Protein AF-A0A350AJM5-F1 (afdb_monomer_lite)

Sequence (48 aa):
LYVPIFAIGRMPGWAIQCIEQKRSNILLRPLTLYNGPEMRPFIPLANR

Foldseek 3Di:
DPVVVVCVVCVVVVVVVVVVCVVVVDDDDDDDDDPDDDDDDDDPPVRD

Structure (mmCIF, N/CA/C/O backbone):
data_AF-A0A350AJM5-F1
#
_entry.id   AF-A0A350AJM5-F1
#
loop_
_atom_site.group_PDB
_atom_site.id
_atom_site.type_symbol
_atom_site.label_atom_id
_atom_site.label_alt_id
_atom_site.label_comp_id
_atom_site.label_asym_id
_atom_site.label_entity_id
_atom_site.label_seq_id
_atom_site.pdbx_PDB_ins_code
_atom_site.Cartn_x
_atom_site.Cartn_y
_atom_site.Cartn_z
_atom_site.occupancy
_atom_site.B_iso_or_equiv
_atom_site.auth_seq_id
_atom_site.auth_comp_id
_atom_site.auth_asym_id
_atom_site.auth_atom_id
_atom_site.pdbx_PDB_model_num
ATOM 1 N N . LEU A 1 1 ? -3.971 10.058 -26.606 1.00 71.62 1 LEU A N 1
ATOM 2 C CA . LEU A 1 1 ? -2.620 9.446 -26.689 1.00 71.62 1 LEU A CA 1
ATOM 3 C C . LEU A 1 1 ? -1.622 9.937 -25.627 1.00 71.62 1 LEU A C 1
ATOM 5 O O . LEU A 1 1 ? -0.566 9.338 -25.505 1.00 71.62 1 LEU A O 1
ATOM 9 N N . TYR A 1 2 ? -1.941 10.946 -24.808 1.00 89.06 2 TYR A N 1
ATOM 10 C CA . TYR A 1 2 ? -0.982 11.522 -23.849 1.00 89.06 2 TYR A CA 1
ATOM 11 C C . TYR A 1 2 ? -0.642 10.629 -22.646 1.00 89.06 2 TYR A C 1
ATOM 13 O O . TYR A 1 2 ? 0.526 10.486 -22.296 1.00 89.06 2 TYR A O 1
ATOM 21 N N . VAL A 1 3 ? -1.642 9.983 -22.040 1.00 95.62 3 VAL A N 1
ATOM 22 C CA . VAL A 1 3 ? -1.433 9.131 -20.855 1.00 95.62 3 VAL A CA 1
ATOM 23 C C . VAL A 1 3 ? -0.550 7.905 -21.155 1.00 95.62 3 VAL A C 1
ATOM 25 O O . VAL A 1 3 ? 0.372 7.657 -20.379 1.00 95.62 3 VAL A O 1
ATOM 28 N N . PRO A 1 4 ? -0.723 7.178 -22.281 1.00 97.31 4 PRO A N 1
ATOM 29 C CA . PRO A 1 4 ? 0.174 6.071 -22.628 1.00 97.31 4 PRO A CA 1
ATOM 30 C C . PRO A 1 4 ? 1.637 6.488 -22.835 1.00 97.31 4 PRO A C 1
ATOM 32 O O . PRO A 1 4 ? 2.537 5.794 -22.372 1.00 97.31 4 PRO A O 1
ATOM 35 N N . ILE A 1 5 ? 1.887 7.636 -23.477 1.00 97.25 5 ILE A N 1
ATOM 36 C CA . ILE A 1 5 ? 3.253 8.145 -23.701 1.00 97.25 5 ILE A CA 1
ATOM 37 C C . ILE A 1 5 ? 3.916 8.503 -22.365 1.00 97.25 5 ILE A C 1
ATOM 39 O O . ILE A 1 5 ? 5.065 8.135 -22.120 1.00 97.25 5 ILE A O 1
ATOM 43 N N . PHE A 1 6 ? 3.175 9.164 -21.471 1.00 96.88 6 PHE A N 1
ATOM 44 C CA . PHE A 1 6 ? 3.646 9.464 -20.121 1.00 96.88 6 PHE A CA 1
ATOM 45 C C . PHE A 1 6 ? 3.973 8.190 -19.333 1.00 96.88 6 PHE A C 1
ATOM 47 O O . PHE A 1 6 ? 5.032 8.110 -18.709 1.00 96.88 6 PHE A O 1
ATOM 54 N N . ALA A 1 7 ? 3.095 7.184 -19.390 1.00 97.25 7 ALA A N 1
ATOM 55 C CA . ALA A 1 7 ? 3.312 5.916 -18.706 1.00 97.25 7 ALA A CA 1
ATOM 56 C C . ALA A 1 7 ? 4.612 5.255 -19.184 1.00 97.25 7 ALA A C 1
ATOM 58 O O . ALA A 1 7 ? 5.471 4.965 -18.355 1.00 97.25 7 ALA A O 1
ATOM 59 N N . ILE A 1 8 ? 4.814 5.119 -20.501 1.00 97.69 8 ILE A N 1
ATOM 60 C CA . ILE A 1 8 ? 6.046 4.553 -21.078 1.00 97.69 8 ILE A CA 1
ATOM 61 C C . ILE A 1 8 ? 7.285 5.322 -20.598 1.00 97.69 8 ILE A C 1
ATOM 63 O O . ILE A 1 8 ? 8.258 4.703 -20.171 1.00 97.69 8 ILE A O 1
ATOM 67 N N . GLY A 1 9 ? 7.235 6.658 -20.585 1.00 97.75 9 GLY A N 1
ATOM 68 C CA . GLY A 1 9 ? 8.342 7.488 -20.099 1.00 97.75 9 GLY A CA 1
ATOM 69 C C . GLY A 1 9 ? 8.663 7.311 -18.606 1.00 97.75 9 GLY A C 1
ATOM 70 O O . GLY A 1 9 ? 9.813 7.476 -18.199 1.00 97.75 9 GLY A O 1
ATOM 71 N N . ARG A 1 10 ? 7.680 6.961 -17.765 1.00 98.06 10 ARG A N 1
ATOM 72 C CA . ARG A 1 10 ? 7.870 6.770 -16.313 1.00 98.06 10 ARG A CA 1
ATOM 73 C C . ARG A 1 10 ? 8.173 5.332 -15.904 1.00 98.06 10 ARG A C 1
ATOM 75 O O . ARG A 1 10 ? 8.756 5.142 -14.835 1.00 98.06 10 ARG A O 1
ATOM 82 N N . MET A 1 11 ? 7.847 4.350 -16.748 1.00 98.38 11 MET A N 1
ATOM 83 C CA . MET A 1 11 ? 8.018 2.921 -16.461 1.00 98.38 11 MET A CA 1
ATOM 84 C C . MET A 1 11 ? 9.405 2.544 -15.913 1.00 98.38 11 MET A C 1
ATOM 86 O O . MET A 1 11 ? 9.445 1.858 -14.888 1.00 98.38 11 MET A O 1
ATOM 90 N N . PRO A 1 12 ? 10.537 3.010 -16.486 1.00 98.38 12 PRO A N 1
ATOM 91 C CA . PRO A 1 12 ? 11.859 2.665 -15.958 1.00 98.38 12 PRO A CA 1
ATOM 92 C C . PRO A 1 12 ? 12.077 3.150 -14.518 1.00 98.38 12 PRO A C 1
ATOM 94 O O . PRO A 1 12 ? 12.661 2.441 -13.702 1.00 98.38 12 PRO A O 1
ATOM 97 N N . GLY A 1 13 ? 11.561 4.338 -14.182 1.00 98.31 13 GLY A N 1
ATOM 98 C CA . GLY A 1 13 ? 11.665 4.902 -12.837 1.00 98.31 13 GLY A CA 1
ATOM 99 C C . GLY A 1 13 ? 10.886 4.089 -11.803 1.00 98.31 13 GLY A C 1
ATOM 100 O O . GLY A 1 13 ? 11.417 3.799 -10.735 1.00 98.31 13 GLY A O 1
ATOM 101 N N . TRP A 1 14 ? 9.661 3.666 -12.130 1.00 98.50 14 TRP A N 1
ATOM 102 C CA . TRP A 1 14 ? 8.877 2.802 -11.238 1.00 98.50 14 TRP A CA 1
ATOM 103 C C . TRP A 1 14 ? 9.546 1.434 -11.045 1.00 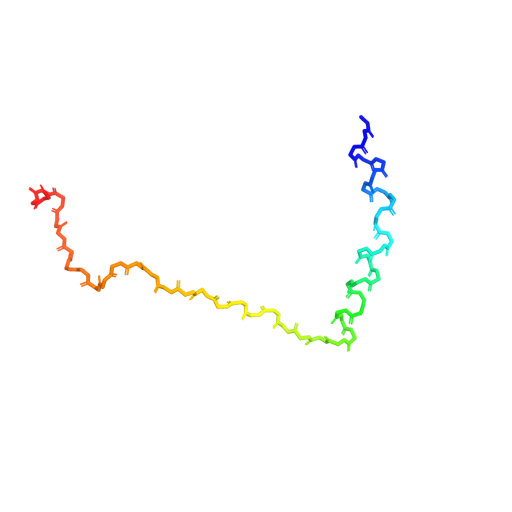98.50 14 TRP A C 1
ATOM 105 O O . TRP A 1 14 ? 9.575 0.923 -9.928 1.00 98.50 14 TRP A O 1
ATOM 115 N N . ALA A 1 15 ? 10.154 0.870 -12.094 1.00 98.31 15 ALA A N 1
ATOM 116 C CA . ALA A 1 15 ? 10.888 -0.391 -11.990 1.00 98.31 15 ALA A CA 1
ATOM 117 C C . ALA A 1 15 ? 12.092 -0.292 -11.032 1.00 98.31 15 ALA A C 1
ATOM 119 O O . ALA A 1 15 ? 12.269 -1.170 -10.185 1.00 98.31 15 ALA A O 1
ATOM 120 N N . ILE A 1 16 ? 12.883 0.786 -11.114 1.00 98.44 16 ILE A N 1
ATOM 121 C CA . ILE A 1 16 ? 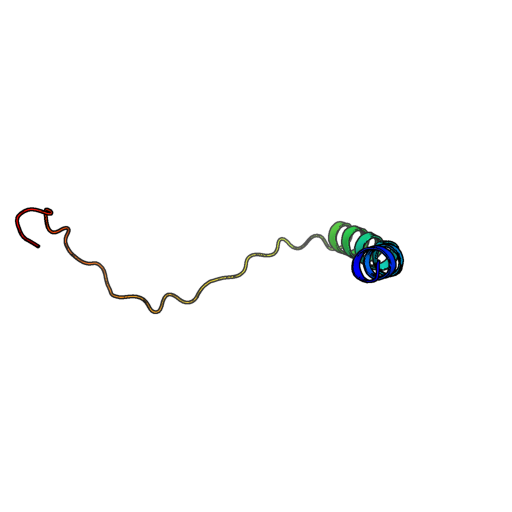14.004 1.028 -10.189 1.00 98.44 16 ILE A CA 1
ATOM 122 C C . ILE A 1 16 ? 13.498 1.165 -8.751 1.00 98.44 16 ILE A C 1
ATOM 124 O O . ILE A 1 16 ? 14.022 0.491 -7.868 1.00 98.44 16 ILE A O 1
ATOM 128 N N . GLN A 1 17 ? 12.436 1.942 -8.523 1.00 97.81 17 GLN A N 1
ATOM 129 C CA . GLN A 1 17 ? 11.843 2.108 -7.189 1.00 97.81 17 GLN A CA 1
ATOM 130 C C . GLN A 1 17 ? 11.389 0.770 -6.585 1.00 97.81 17 GLN A C 1
ATOM 132 O O . GLN A 1 17 ? 11.610 0.514 -5.402 1.00 97.81 17 GLN A O 1
ATOM 137 N N . CYS A 1 18 ? 10.815 -0.132 -7.388 1.00 97.44 18 CYS A N 1
ATOM 138 C CA . CYS A 1 18 ? 10.477 -1.480 -6.928 1.00 97.44 18 CYS A CA 1
ATOM 139 C C . CYS A 1 18 ? 11.717 -2.305 -6.544 1.00 97.44 18 CYS A C 1
ATOM 141 O O . CYS A 1 18 ? 11.672 -3.066 -5.577 1.00 97.44 18 CYS A O 1
ATOM 143 N N . ILE A 1 19 ? 12.819 -2.182 -7.290 1.00 98.19 19 ILE A N 1
ATOM 144 C CA . ILE A 1 19 ? 14.079 -2.878 -6.986 1.00 98.19 19 ILE A CA 1
ATOM 145 C C . ILE A 1 19 ? 14.707 -2.322 -5.703 1.00 98.19 19 ILE A C 1
ATOM 147 O O . ILE A 1 19 ? 15.150 -3.097 -4.858 1.00 98.19 19 ILE A O 1
ATOM 151 N N . GLU A 1 20 ? 14.721 -1.003 -5.528 1.00 98.06 20 GLU A N 1
ATOM 152 C CA . GLU A 1 20 ? 15.211 -0.344 -4.313 1.00 98.06 20 GLU A CA 1
ATOM 153 C C . GLU A 1 20 ? 14.402 -0.761 -3.086 1.00 98.06 20 GLU A C 1
ATOM 155 O O 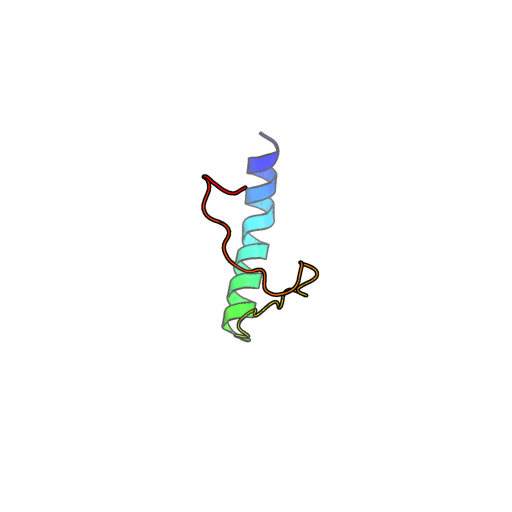. GLU A 1 20 ? 14.983 -1.174 -2.082 1.00 98.06 20 GLU A O 1
ATOM 160 N N . GLN A 1 21 ? 13.071 -0.778 -3.202 1.00 97.88 21 GLN A N 1
ATOM 161 C CA . GLN A 1 21 ? 12.192 -1.274 -2.148 1.00 97.88 21 GLN A CA 1
ATOM 162 C C . GLN A 1 21 ? 12.481 -2.742 -1.814 1.00 97.88 21 GLN A C 1
ATOM 164 O O . GLN A 1 21 ? 12.480 -3.113 -0.649 1.00 97.88 21 GLN A O 1
ATOM 169 N N . LYS A 1 22 ? 12.782 -3.591 -2.806 1.00 96.88 22 LYS A N 1
ATOM 170 C CA . LYS A 1 22 ? 13.179 -4.986 -2.548 1.00 96.88 22 LYS A CA 1
ATOM 171 C C . LYS A 1 22 ? 14.530 -5.102 -1.836 1.00 96.88 22 LYS A C 1
ATOM 173 O O . LYS A 1 22 ? 14.708 -6.039 -1.063 1.00 96.88 22 LYS A O 1
ATOM 178 N N . ARG A 1 23 ? 15.472 -4.186 -2.088 1.00 97.94 23 ARG A N 1
ATOM 179 C CA . ARG A 1 23 ? 16.785 -4.146 -1.414 1.00 97.94 23 ARG A CA 1
ATOM 180 C C . ARG A 1 23 ? 16.670 -3.662 0.035 1.00 97.94 23 ARG A C 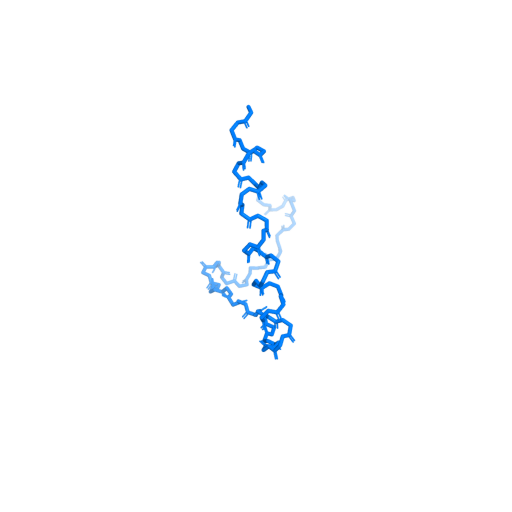1
ATOM 182 O O . ARG A 1 23 ? 17.324 -4.229 0.903 1.00 97.94 23 ARG A O 1
ATOM 189 N N . SER A 1 24 ? 15.805 -2.682 0.293 1.00 96.25 24 SER A N 1
ATOM 190 C CA . SER A 1 24 ? 15.528 -2.113 1.621 1.00 96.25 24 SER A CA 1
ATOM 191 C C . SER A 1 24 ? 14.072 -2.363 2.023 1.00 96.25 24 SER A C 1
ATOM 193 O O . SER A 1 24 ? 13.265 -1.443 2.136 1.00 96.25 24 SER A O 1
ATOM 195 N N . ASN A 1 25 ? 13.729 -3.641 2.200 1.00 93.50 25 ASN A N 1
ATOM 196 C CA . ASN A 1 25 ? 12.350 -4.131 2.247 1.00 93.50 25 ASN A CA 1
ATOM 197 C C . ASN A 1 25 ? 11.604 -3.815 3.552 1.00 93.50 25 ASN A C 1
ATOM 199 O O . ASN A 1 25 ? 11.403 -4.678 4.408 1.00 93.50 25 ASN A O 1
ATOM 203 N N . ILE A 1 26 ? 11.154 -2.569 3.678 1.00 96.31 26 ILE A N 1
ATOM 204 C CA . ILE A 1 26 ? 10.290 -2.111 4.767 1.00 96.31 26 ILE A CA 1
ATOM 205 C C . ILE A 1 26 ? 8.829 -2.232 4.331 1.00 96.31 26 ILE A C 1
ATOM 207 O O . ILE A 1 26 ? 8.386 -1.553 3.407 1.00 96.31 26 ILE A O 1
ATOM 211 N N . LEU A 1 27 ? 8.049 -3.066 5.020 1.00 95.69 27 LEU A N 1
ATOM 212 C CA . LEU A 1 27 ? 6.610 -3.161 4.781 1.00 95.69 27 LEU A CA 1
ATOM 213 C C . LEU A 1 27 ? 5.916 -1.845 5.161 1.00 95.69 27 LEU A C 1
ATOM 215 O O . LEU A 1 27 ? 5.952 -1.429 6.319 1.00 95.69 27 LEU A O 1
ATOM 219 N N . LEU A 1 28 ? 5.229 -1.227 4.198 1.00 94.88 28 LEU A N 1
ATOM 220 C CA . LEU A 1 28 ? 4.397 -0.052 4.447 1.00 94.88 28 LEU A CA 1
ATOM 221 C C . LEU A 1 28 ? 3.194 -0.445 5.319 1.00 94.88 28 LEU A C 1
ATOM 223 O O . LEU A 1 28 ? 2.360 -1.252 4.911 1.00 94.88 28 LEU A O 1
ATOM 227 N N . ARG A 1 29 ? 3.108 0.129 6.525 1.00 96.75 29 ARG A N 1
ATOM 228 C CA . ARG A 1 29 ? 2.010 -0.073 7.488 1.00 96.75 29 ARG A CA 1
ATOM 229 C C . ARG A 1 29 ? 1.429 1.275 7.923 1.00 96.75 29 ARG A C 1
ATOM 231 O O . ARG A 1 29 ? 1.699 1.718 9.039 1.00 96.75 29 ARG A O 1
ATOM 238 N N . PRO A 1 30 ? 0.693 1.971 7.042 1.00 96.94 30 PRO A N 1
ATOM 239 C CA . PRO A 1 30 ? 0.039 3.212 7.425 1.00 96.94 30 PRO A CA 1
ATOM 240 C C . PRO A 1 30 ? -1.012 2.931 8.505 1.00 96.94 30 PRO A C 1
ATOM 242 O O . PRO A 1 30 ? -1.739 1.941 8.431 1.00 96.94 30 PRO A O 1
ATOM 245 N N . LEU A 1 31 ? -1.092 3.810 9.500 1.00 96.88 31 LEU A N 1
ATOM 246 C CA . LEU A 1 31 ? -2.165 3.802 10.488 1.00 96.88 31 LEU A CA 1
ATOM 247 C C . LEU A 1 31 ? -3.200 4.854 10.115 1.00 96.88 31 LEU A C 1
ATOM 249 O O . LEU A 1 31 ? -2.866 5.931 9.621 1.00 96.88 31 LEU A O 1
ATOM 253 N N . THR A 1 32 ? -4.459 4.547 10.387 1.00 96.62 32 THR A N 1
ATOM 254 C CA . THR A 1 32 ? -5.545 5.518 10.308 1.00 96.62 32 THR A CA 1
ATOM 255 C C . THR A 1 32 ? -5.851 6.036 11.701 1.00 96.62 32 THR A C 1
ATOM 257 O O . THR A 1 32 ? -5.993 5.247 12.636 1.00 96.62 32 THR A O 1
ATOM 260 N N . LEU A 1 33 ? -6.011 7.350 11.835 1.00 96.94 33 LEU A N 1
ATOM 261 C CA . LEU A 1 33 ? -6.578 7.932 13.043 1.00 96.94 33 LEU A CA 1
ATOM 262 C C . LEU A 1 33 ? -8.095 7.736 13.010 1.00 96.94 33 LEU A C 1
ATOM 264 O O . LEU A 1 33 ? -8.765 8.251 12.116 1.00 96.94 33 LEU A O 1
ATOM 268 N N . TYR A 1 34 ? -8.635 6.994 13.974 1.00 96.00 34 TYR A N 1
ATOM 269 C CA . TYR A 1 34 ? -10.079 6.884 14.126 1.00 96.00 34 TYR A CA 1
ATOM 270 C C . TYR A 1 34 ? -10.637 8.182 14.717 1.00 96.00 34 TYR A C 1
AT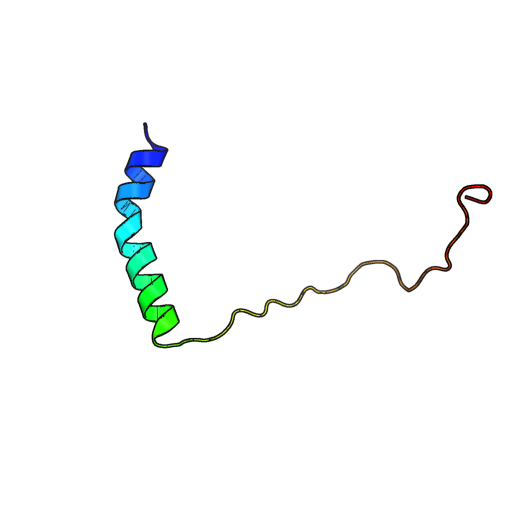OM 272 O O . TYR A 1 34 ? -10.320 8.536 15.849 1.00 96.00 34 TYR A O 1
ATOM 280 N N . ASN A 1 35 ? -11.467 8.879 13.944 1.00 96.94 35 ASN A N 1
ATOM 281 C CA . ASN A 1 35 ? -12.218 10.067 14.361 1.00 96.94 35 ASN A CA 1
ATOM 282 C C . ASN A 1 35 ? -13.741 9.856 14.249 1.00 96.94 35 ASN A C 1
ATOM 284 O O . ASN A 1 35 ? -14.506 10.817 14.169 1.00 96.94 35 ASN A O 1
ATOM 288 N N . GLY A 1 36 ? -14.170 8.593 14.184 1.00 96.38 36 GLY A N 1
ATOM 289 C CA . GLY A 1 36 ? -15.575 8.216 14.174 1.00 96.38 36 GLY A CA 1
ATOM 290 C C . GLY A 1 36 ? -16.187 8.202 15.581 1.00 96.38 36 GLY A C 1
ATOM 291 O O . GLY A 1 36 ? -15.506 8.478 16.569 1.00 96.38 36 GLY A O 1
ATOM 292 N N . PRO A 1 37 ? -17.487 7.896 15.684 1.00 95.88 37 PRO A N 1
ATOM 293 C CA . PRO A 1 37 ? -18.170 7.822 16.969 1.00 95.88 37 PRO A CA 1
ATOM 294 C C . PRO A 1 37 ? -17.708 6.635 17.823 1.00 95.88 37 PRO A C 1
ATOM 296 O O . PRO A 1 37 ? -17.287 5.612 17.304 1.00 95.88 37 PRO A O 1
ATOM 299 N N . GLU A 1 38 ? -17.868 6.730 19.141 1.00 95.19 38 GLU A N 1
ATOM 300 C CA . GLU A 1 38 ? -17.629 5.594 20.038 1.00 95.19 38 GLU A CA 1
ATOM 301 C C . GLU A 1 38 ? -18.560 4.401 19.748 1.00 95.19 38 GLU A C 1
ATOM 303 O O . GLU A 1 38 ? -19.477 4.477 18.926 1.00 95.19 38 GLU A O 1
ATOM 308 N N . MET A 1 39 ? -18.329 3.280 20.439 1.00 95.69 39 MET A N 1
ATOM 309 C CA . MET A 1 39 ? -19.140 2.071 20.308 1.00 95.69 39 MET A CA 1
ATOM 310 C C . MET A 1 39 ? -20.627 2.377 20.531 1.00 95.69 39 MET A C 1
ATOM 312 O O . MET A 1 39 ? -21.026 2.877 21.581 1.00 95.69 39 MET A O 1
ATOM 316 N N . ARG A 1 40 ? -21.460 2.052 19.537 1.00 94.50 40 ARG A N 1
ATOM 317 C CA . ARG A 1 40 ? -22.914 2.248 19.593 1.00 94.50 40 ARG A CA 1
ATOM 318 C C . ARG A 1 40 ? -23.626 0.905 19.744 1.00 94.50 40 ARG A C 1
ATOM 320 O O . ARG A 1 40 ? -23.223 -0.055 19.082 1.00 94.50 40 ARG A O 1
ATOM 327 N N . PRO A 1 41 ? -24.694 0.825 20.558 1.00 93.75 41 PRO A N 1
ATOM 328 C CA . PRO A 1 41 ? -25.521 -0.369 20.604 1.00 93.75 41 PRO A CA 1
ATOM 329 C C . PRO A 1 41 ? -26.194 -0.591 19.248 1.00 93.75 41 PRO A C 1
ATOM 331 O O . PRO A 1 41 ? -26.550 0.352 18.537 1.00 93.75 41 PRO A O 1
ATOM 334 N N . PHE A 1 42 ? -26.381 -1.857 18.887 1.00 94.94 42 PHE A N 1
ATOM 335 C CA . PHE A 1 42 ? -27.142 -2.210 17.699 1.00 94.94 42 PHE A CA 1
ATOM 336 C C . PHE A 1 42 ? -28.632 -1.922 17.923 1.00 94.94 42 PHE A C 1
ATOM 338 O O . PHE A 1 42 ? -29.225 -2.415 18.880 1.00 94.94 42 PHE A O 1
ATOM 345 N N . ILE A 1 43 ? -29.239 -1.159 17.012 1.00 94.12 43 ILE A N 1
ATOM 346 C CA . ILE A 1 43 ? -30.678 -0.878 17.005 1.00 94.12 43 ILE A CA 1
ATOM 347 C C . ILE A 1 43 ? -31.301 -1.652 15.832 1.00 94.12 43 ILE A C 1
ATOM 349 O O . ILE A 1 43 ? -30.941 -1.375 14.676 1.00 94.12 43 ILE A O 1
ATOM 353 N N . PRO A 1 44 ? -32.200 -2.627 16.097 1.00 95.44 44 PRO A N 1
ATOM 354 C CA . PRO A 1 44 ? -32.925 -3.339 15.052 1.00 95.44 44 PRO A CA 1
ATOM 355 C C . PRO A 1 44 ? -33.641 -2.364 14.123 1.00 95.44 44 PRO A C 1
ATOM 357 O O . PRO A 1 44 ? -34.161 -1.350 14.575 1.00 95.44 44 PRO A O 1
ATOM 360 N N . LEU A 1 45 ? -33.707 -2.686 12.830 1.00 94.06 45 LEU A N 1
ATOM 361 C CA . LEU A 1 45 ? -34.282 -1.797 11.814 1.00 94.06 45 LEU A CA 1
ATOM 362 C C . LEU A 1 45 ? -35.713 -1.338 12.148 1.00 94.06 45 LEU A C 1
ATOM 364 O O . LEU A 1 45 ? -36.048 -0.195 11.875 1.00 94.06 45 LEU A O 1
ATOM 368 N N . ALA A 1 46 ? -36.521 -2.204 12.766 1.00 95.19 46 ALA A N 1
ATOM 369 C CA .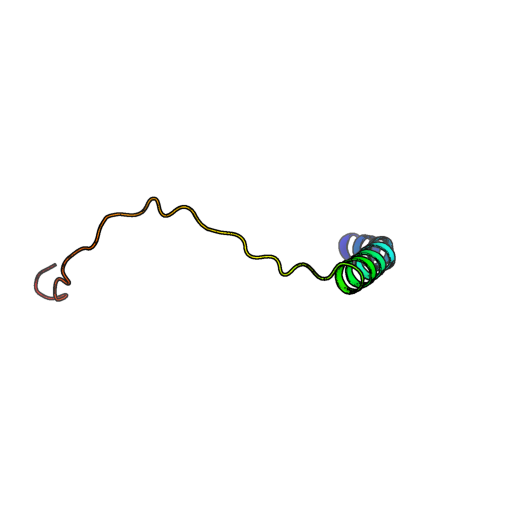 ALA A 1 46 ? -37.888 -1.888 13.188 1.00 95.19 46 ALA A CA 1
ATOM 370 C C . ALA A 1 46 ? -37.979 -0.803 14.284 1.00 95.19 46 ALA A C 1
ATOM 372 O O . ALA A 1 46 ? -39.040 -0.219 14.458 1.00 95.19 46 ALA A O 1
ATOM 373 N N . ASN A 1 47 ? -36.878 -0.542 15.000 1.00 83.62 47 ASN A N 1
ATOM 374 C CA . ASN A 1 47 ? -36.782 0.394 16.125 1.00 83.62 47 ASN A CA 1
ATOM 375 C C . ASN A 1 47 ? -35.820 1.565 15.834 1.00 83.62 47 ASN A C 1
ATOM 377 O O . ASN A 1 47 ? -35.333 2.190 16.777 1.00 83.62 47 ASN A O 1
ATOM 381 N N . ARG A 1 48 ? -35.468 1.796 14.561 1.00 76.06 48 ARG A N 1
ATOM 382 C CA . ARG A 1 48 ? -34.637 2.938 14.153 1.00 76.06 48 ARG A CA 1
ATOM 383 C C . ARG A 1 48 ? -35.423 4.235 14.102 1.00 76.06 48 ARG A C 1
ATOM 385 O O . ARG A 1 48 ? -36.590 4.190 13.665 1.00 76.06 48 ARG A O 1
#

Secondary structure (DSSP, 8-state):
-HHHHHHHHHHHHHHHHHHHHHHT-PPP-PPPP--S--------GGG-

pLDDT: mean 95.24, std 5.14, range [71.62, 98.5]

Radius of gyration: 22.61 Å; chains: 1; bounding box: 55×16×47 Å